Protein AF-A0A6N2HLL3-F1 (afdb_monomer)

Nearest PDB structures (foldseek):
  7dq9-assembly3_C  TM=7.993E-01  e=2.451E-02  Alistipes shahii WAL 8301
  7dq9-assembly4_D  TM=8.027E-01  e=3.017E-02  Alistipes shahii WAL 8301
  5h3h-assembly1_A  TM=7.905E-01  e=4.266E-02  Exiguobacterium antarcticum B7
  3bdi-assembly1_A  TM=8.250E-01  e=1.484E-01  Thermoplasma acidophilum DSM 1728
  4etw-assembly2_C  TM=7.664E-01  e=1.704E-01  Shigella flexneri

Foldseek 3Di:
DVQLPDDQAAEEEQACPAPPDHSVNVVVVQVSGPNYHYDYDPPDYPCCCVVPVVNVVVVRVCVSVVND

Sequence (68 aa):
ERLAANQVPVVAAVYHDDMYVDTGHSLRTAASIRGLRTWVTNEYEHDGLRAGGPRVLDRLLAMVRGEA

Mean predicted aligned error: 2.64 Å

Secondary structure (DSSP, 8-state):
-GGGG--S-EEEEEETT-SSS-HHHHHHHHHTSTTEEEEEESS--TTHHHHHHHHHHHHHHHHHHT--

Structure (mmCIF, N/CA/C/O backbone):
data_AF-A0A6N2HLL3-F1
#
_entry.id   AF-A0A6N2HLL3-F1
#
loop_
_atom_site.group_PDB
_atom_site.id
_atom_site.type_symbol
_atom_site.label_atom_id
_atom_site.label_alt_id
_atom_site.label_comp_id
_atom_site.label_asym_id
_atom_site.label_entity_id
_atom_site.label_seq_id
_atom_site.pdbx_PDB_ins_code
_atom_site.Cartn_x
_atom_site.Cartn_y
_atom_site.Cartn_z
_atom_site.occupancy
_atom_site.B_iso_or_equiv
_atom_site.auth_seq_id
_atom_site.auth_comp_id
_atom_site.auth_asym_id
_atom_site.auth_atom_id
_atom_site.pdbx_PDB_model_num
ATOM 1 N N . GLU A 1 1 ? -2.917 -7.665 16.316 1.00 80.25 1 GLU A N 1
ATOM 2 C CA . GLU A 1 1 ? -4.110 -7.119 17.010 1.00 80.25 1 GLU A CA 1
ATOM 3 C C . GLU A 1 1 ? -4.221 -5.594 16.968 1.00 80.25 1 GLU A C 1
ATOM 5 O O . GLU A 1 1 ? -5.283 -5.103 16.617 1.00 80.25 1 GLU A O 1
ATOM 10 N N . ARG A 1 2 ? -3.161 -4.816 17.250 1.00 95.25 2 ARG A N 1
ATOM 11 C CA . ARG A 1 2 ? -3.249 -3.337 17.290 1.00 95.25 2 ARG A CA 1
ATOM 12 C C . ARG A 1 2 ? -3.845 -2.683 16.032 1.00 95.25 2 ARG A C 1
ATOM 14 O O . ARG A 1 2 ? -4.723 -1.840 16.162 1.00 95.25 2 ARG A O 1
ATOM 21 N N . LEU A 1 3 ? -3.421 -3.092 14.834 1.00 96.25 3 LEU A N 1
ATOM 22 C CA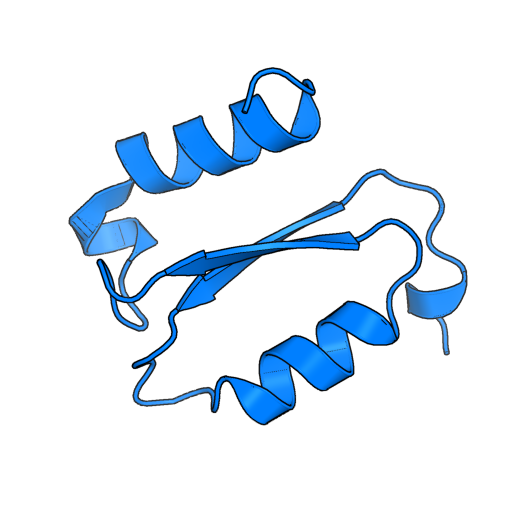 . LEU A 1 3 ? -3.900 -2.502 13.573 1.00 96.25 3 LEU A CA 1
ATOM 23 C C . LEU A 1 3 ? -5.348 -2.884 13.212 1.00 96.25 3 LEU A C 1
ATOM 25 O O . LEU A 1 3 ? -5.997 -2.176 12.446 1.00 96.25 3 LEU A O 1
ATOM 29 N N . ALA A 1 4 ? -5.895 -3.950 13.800 1.00 97.62 4 ALA A N 1
ATOM 30 C CA . ALA A 1 4 ? -7.301 -4.309 13.612 1.00 97.62 4 ALA A CA 1
ATOM 31 C C . ALA A 1 4 ? -8.252 -3.292 14.274 1.00 97.62 4 ALA A C 1
ATOM 33 O O . ALA A 1 4 ? -9.402 -3.163 13.872 1.00 97.62 4 ALA A O 1
ATOM 34 N N . ALA A 1 5 ? -7.770 -2.530 15.261 1.00 97.19 5 ALA A N 1
ATOM 35 C CA . ALA A 1 5 ? -8.510 -1.446 15.907 1.00 97.19 5 ALA A CA 1
ATOM 36 C C . ALA A 1 5 ? -8.213 -0.063 15.294 1.00 97.19 5 ALA A C 1
ATOM 38 O O . ALA A 1 5 ? -8.524 0.961 15.903 1.00 97.19 5 ALA A O 1
ATOM 39 N N . ASN A 1 6 ? -7.592 -0.014 14.111 1.00 97.06 6 ASN A N 1
ATOM 40 C CA . ASN A 1 6 ? -7.266 1.237 13.437 1.00 97.06 6 ASN A CA 1
ATOM 41 C C . ASN A 1 6 ? -8.529 2.079 13.156 1.00 97.06 6 ASN A C 1
ATOM 43 O O . ASN A 1 6 ? -9.568 1.562 12.740 1.00 97.06 6 ASN A O 1
ATOM 47 N N . GLN A 1 7 ? -8.425 3.386 13.402 1.00 96.44 7 GLN A N 1
ATOM 48 C CA . GLN A 1 7 ? -9.501 4.366 13.199 1.00 96.44 7 GLN A CA 1
ATOM 49 C C . GLN A 1 7 ? -9.151 5.411 12.133 1.00 96.44 7 GLN A C 1
ATOM 51 O O . GLN A 1 7 ? -10.018 6.176 11.718 1.00 96.44 7 GLN A O 1
ATOM 56 N N . VAL A 1 8 ? -7.896 5.451 11.682 1.00 95.94 8 VAL A N 1
ATOM 57 C CA . VAL A 1 8 ? -7.437 6.385 10.652 1.00 95.94 8 VAL A CA 1
ATOM 58 C C . VAL A 1 8 ? -7.673 5.755 9.274 1.00 95.94 8 VAL A C 1
ATOM 60 O O . VAL A 1 8 ? -7.401 4.567 9.119 1.00 95.94 8 VAL A O 1
ATOM 63 N N . PRO A 1 9 ? -8.161 6.481 8.256 1.00 95.31 9 PRO A N 1
ATOM 64 C CA . PRO A 1 9 ? -8.241 5.950 6.896 1.00 95.31 9 PRO A CA 1
ATOM 65 C C . PRO A 1 9 ? -6.865 5.511 6.381 1.00 95.31 9 PRO A C 1
ATOM 67 O O . PRO A 1 9 ? -5.890 6.246 6.521 1.00 95.31 9 PRO A O 1
ATOM 70 N N . VAL A 1 10 ? -6.782 4.329 5.766 1.00 97.50 10 VAL A N 1
ATOM 71 C CA . VAL A 1 10 ? -5.523 3.794 5.223 1.00 97.50 10 VAL A CA 1
ATOM 72 C C . VAL A 1 10 ? -5.743 3.303 3.800 1.00 97.50 10 VAL A C 1
ATOM 74 O O . VAL A 1 10 ? -6.767 2.700 3.475 1.00 97.50 10 VAL A O 1
ATOM 77 N N . VAL A 1 11 ? -4.756 3.547 2.946 1.00 98.50 11 VAL A N 1
ATOM 78 C CA . VAL A 1 11 ? -4.657 2.948 1.617 1.00 98.50 11 VAL A CA 1
ATOM 79 C C . VAL A 1 11 ? -3.267 2.347 1.446 1.00 98.50 11 VAL A C 1
ATOM 81 O O . VAL A 1 11 ? -2.314 2.831 2.057 1.00 98.50 11 VAL A O 1
ATOM 84 N N . ALA A 1 12 ? -3.142 1.306 0.632 1.00 98.00 12 ALA A N 1
ATOM 85 C CA . ALA A 1 12 ? -1.861 0.667 0.354 1.00 98.00 12 ALA A CA 1
ATOM 86 C C . ALA A 1 12 ? -1.748 0.279 -1.120 1.00 98.00 12 ALA A C 1
ATOM 88 O O . ALA A 1 12 ? -2.693 -0.266 -1.693 1.00 98.00 12 ALA A O 1
ATOM 89 N N . ALA A 1 13 ? -0.579 0.519 -1.711 1.00 97.88 13 ALA A N 1
ATOM 90 C CA . ALA A 1 13 ? -0.197 -0.126 -2.958 1.00 97.88 13 ALA A CA 1
ATOM 91 C C . ALA A 1 13 ? 0.270 -1.553 -2.644 1.00 97.88 13 ALA A C 1
ATOM 93 O O . ALA A 1 13 ? 1.026 -1.764 -1.695 1.00 97.88 13 ALA A O 1
ATOM 94 N N . VAL A 1 14 ? -0.193 -2.521 -3.428 1.00 98.25 14 VAL A N 1
ATOM 95 C CA . VAL A 1 14 ? 0.272 -3.908 -3.395 1.00 98.25 14 VAL A CA 1
ATOM 96 C C . VAL A 1 14 ? 0.781 -4.231 -4.790 1.00 98.25 14 VAL A C 1
ATOM 98 O O . VAL A 1 14 ? 0.001 -4.298 -5.740 1.00 98.25 14 VAL A O 1
ATOM 101 N N . TYR A 1 15 ? 2.091 -4.395 -4.913 1.00 97.75 15 TYR A N 1
ATOM 102 C CA . TYR A 1 15 ? 2.719 -4.764 -6.172 1.00 97.75 15 TYR A CA 1
ATOM 103 C C . TYR A 1 15 ? 2.572 -6.273 -6.365 1.00 97.75 15 TYR A C 1
ATOM 105 O O . TYR A 1 15 ? 3.043 -7.051 -5.540 1.00 97.75 15 TYR A O 1
ATOM 113 N N . HIS A 1 16 ? 1.852 -6.676 -7.411 1.00 97.88 16 HIS A N 1
ATOM 114 C CA . HIS A 1 16 ? 1.475 -8.067 -7.646 1.00 97.88 16 HIS A CA 1
ATOM 115 C C . HIS A 1 16 ? 2.708 -8.968 -7.824 1.00 97.88 16 HIS A C 1
ATOM 117 O O . HIS A 1 16 ? 2.752 -10.078 -7.291 1.00 97.88 16 HIS A O 1
ATOM 123 N N . ASP A 1 17 ? 3.705 -8.450 -8.540 1.00 96.31 17 ASP A N 1
ATOM 124 C CA . ASP A 1 17 ? 4.927 -9.158 -8.922 1.00 96.31 17 ASP A CA 1
ATOM 125 C C . ASP A 1 17 ? 6.138 -8.697 -8.081 1.00 96.31 17 ASP A C 1
ATOM 127 O O . ASP A 1 17 ? 7.274 -8.695 -8.546 1.00 96.31 17 ASP A O 1
ATOM 131 N N . ASP A 1 18 ? 5.912 -8.278 -6.827 1.00 96.81 18 ASP A N 1
ATOM 132 C CA . ASP A 1 18 ? 6.995 -7.919 -5.902 1.00 96.81 18 ASP A CA 1
ATOM 133 C C . ASP A 1 18 ? 7.891 -9.134 -5.605 1.00 96.81 18 ASP A C 1
ATOM 135 O O . ASP A 1 18 ? 7.448 -10.152 -5.069 1.00 96.81 18 ASP A O 1
ATOM 139 N N . MET A 1 19 ? 9.184 -9.008 -5.915 1.00 96.25 19 MET A N 1
ATOM 140 C CA . MET A 1 19 ? 10.166 -10.076 -5.710 1.00 96.25 19 MET A CA 1
ATOM 141 C C . MET A 1 19 ? 10.452 -10.406 -4.232 1.00 96.25 19 MET A C 1
ATOM 143 O O . MET A 1 19 ? 11.015 -11.461 -3.939 1.00 96.25 19 MET A O 1
ATOM 147 N N . TYR A 1 20 ? 10.115 -9.511 -3.300 1.00 96.75 20 TYR A N 1
ATOM 148 C CA . TYR A 1 20 ? 10.413 -9.644 -1.873 1.00 96.75 20 TYR A CA 1
ATOM 149 C C . TYR A 1 20 ? 9.177 -9.946 -1.031 1.00 96.75 20 TYR A C 1
ATOM 151 O O . TYR A 1 20 ? 9.286 -10.637 -0.015 1.00 96.75 20 TYR A O 1
ATOM 159 N N . VAL A 1 21 ? 8.013 -9.420 -1.416 1.00 96.19 21 VAL A N 1
ATOM 160 C CA . VAL A 1 21 ? 6.781 -9.562 -0.634 1.00 96.19 21 VAL A CA 1
ATOM 161 C C . VAL A 1 21 ? 5.684 -10.198 -1.471 1.00 96.19 21 VAL A C 1
ATOM 163 O O . VAL A 1 21 ? 5.017 -9.538 -2.255 1.00 96.19 21 VAL A O 1
ATOM 166 N N . ASP A 1 22 ? 5.429 -11.481 -1.217 1.00 97.69 22 ASP A N 1
ATOM 167 C CA . ASP A 1 22 ? 4.330 -12.208 -1.850 1.00 97.69 22 ASP A CA 1
ATOM 168 C C . ASP A 1 22 ? 2.982 -11.479 -1.696 1.00 97.69 22 ASP A C 1
ATOM 170 O O . ASP A 1 22 ? 2.555 -11.095 -0.597 1.00 97.69 22 ASP A O 1
ATOM 174 N N . THR A 1 23 ? 2.270 -11.357 -2.812 1.00 98.12 23 THR A N 1
ATOM 175 C CA . THR A 1 23 ? 0.968 -10.689 -2.886 1.00 98.12 23 THR A CA 1
ATOM 176 C C . THR A 1 23 ? -0.062 -11.323 -1.959 1.00 98.12 23 THR A C 1
ATOM 178 O O . THR A 1 23 ? -0.833 -10.613 -1.309 1.00 98.12 23 THR A O 1
ATOM 181 N N . GLY A 1 24 ? -0.057 -12.650 -1.815 1.00 98.25 24 GLY A N 1
ATOM 182 C CA . GLY A 1 24 ? -0.947 -13.348 -0.892 1.00 98.25 24 GLY A CA 1
ATOM 183 C C . GLY A 1 24 ? -0.725 -12.935 0.566 1.00 98.25 24 GLY A C 1
ATOM 184 O O . GLY A 1 24 ? -1.695 -12.690 1.291 1.00 98.25 24 GLY A O 1
ATOM 185 N N . HIS A 1 25 ? 0.531 -12.822 1.005 1.00 98.12 25 HIS A N 1
ATOM 186 C CA . HIS A 1 25 ? 0.880 -12.308 2.335 1.00 98.12 25 HIS A CA 1
ATOM 187 C C . HIS A 1 25 ? 0.430 -10.856 2.534 1.00 98.12 25 HIS A C 1
ATOM 189 O O . HIS A 1 25 ? -0.173 -10.537 3.567 1.00 98.12 25 HIS A O 1
ATOM 195 N N . SER A 1 26 ? 0.663 -9.997 1.541 1.00 98.25 26 SER A N 1
ATOM 196 C CA . SER A 1 26 ? 0.223 -8.598 1.564 1.00 98.25 26 SER A CA 1
ATOM 197 C C . SER A 1 26 ? -1.292 -8.485 1.724 1.00 98.25 26 SER A C 1
ATOM 199 O O . SER A 1 26 ? -1.771 -7.780 2.613 1.00 98.25 26 SER A O 1
ATOM 201 N N . LEU A 1 27 ? -2.062 -9.239 0.935 1.00 98.50 27 LEU A N 1
ATOM 202 C CA . LEU A 1 27 ? -3.525 -9.207 0.972 1.00 98.50 27 LEU A CA 1
ATOM 203 C C . LEU A 1 27 ? -4.101 -9.777 2.275 1.00 98.50 27 LEU A C 1
ATOM 205 O O . LEU A 1 27 ? -5.047 -9.206 2.821 1.00 98.50 27 LEU A O 1
ATOM 209 N N . ARG A 1 28 ? -3.514 -10.848 2.830 1.00 98.31 28 ARG A N 1
ATOM 210 C CA . ARG A 1 28 ? -3.911 -11.362 4.156 1.00 98.31 28 ARG A CA 1
ATOM 211 C C . ARG A 1 28 ? -3.676 -10.332 5.258 1.00 98.31 28 ARG A C 1
ATOM 213 O O . ARG A 1 28 ? -4.523 -10.162 6.133 1.00 98.31 28 ARG A O 1
ATOM 220 N N . THR A 1 29 ? -2.551 -9.624 5.199 1.00 97.12 29 THR A N 1
ATOM 221 C CA . THR A 1 29 ? -2.231 -8.565 6.163 1.00 97.12 29 THR A CA 1
ATOM 222 C C . THR A 1 29 ? -3.191 -7.391 6.011 1.00 97.12 29 THR A C 1
ATOM 224 O O . THR A 1 29 ? -3.783 -6.960 6.999 1.00 97.12 29 THR A O 1
ATOM 227 N N . ALA A 1 30 ? -3.414 -6.931 4.778 1.00 98.06 30 ALA A N 1
ATOM 228 C CA . ALA A 1 30 ? -4.356 -5.869 4.444 1.00 98.06 30 ALA A CA 1
ATOM 229 C C . ALA A 1 30 ? -5.766 -6.151 4.990 1.00 98.06 30 ALA A C 1
ATOM 231 O O . ALA A 1 30 ? -6.352 -5.286 5.637 1.00 98.06 30 ALA A O 1
ATOM 232 N N . ALA A 1 31 ? -6.266 -7.380 4.824 1.00 97.88 31 ALA A N 1
ATOM 233 C CA . ALA A 1 31 ? -7.572 -7.800 5.332 1.00 97.88 31 ALA A CA 1
ATOM 234 C C . ALA A 1 31 ? -7.688 -7.761 6.869 1.00 97.88 31 ALA A C 1
ATOM 236 O O . ALA A 1 31 ? -8.790 -7.651 7.402 1.00 97.88 31 ALA A O 1
ATOM 237 N N . SER A 1 32 ? -6.568 -7.835 7.595 1.00 97.81 32 SER A N 1
ATOM 238 C CA . SER A 1 32 ? -6.555 -7.761 9.063 1.00 97.81 32 SER A CA 1
ATOM 239 C C . SER A 1 32 ? -6.569 -6.328 9.619 1.00 97.81 32 SER A C 1
ATOM 241 O O . SER A 1 32 ? -6.736 -6.140 10.826 1.00 97.81 32 SER A O 1
ATOM 243 N N . ILE A 1 33 ? -6.381 -5.312 8.767 1.00 98.19 33 ILE A N 1
ATOM 244 C CA . ILE A 1 33 ? -6.284 -3.902 9.163 1.00 98.19 33 ILE A CA 1
ATOM 245 C C . ILE A 1 33 ? -7.614 -3.202 8.880 1.00 98.19 33 ILE A C 1
ATOM 247 O O . ILE A 1 33 ? -8.059 -3.095 7.737 1.00 98.19 33 ILE A O 1
ATOM 251 N N . ARG A 1 34 ? -8.250 -2.666 9.926 1.00 97.81 34 ARG A N 1
ATOM 252 C CA . ARG A 1 34 ? -9.540 -1.981 9.784 1.00 97.81 34 ARG A CA 1
ATOM 253 C C . ARG A 1 34 ? -9.400 -0.712 8.947 1.00 97.81 34 ARG A C 1
ATOM 255 O O . ARG A 1 34 ? -8.561 0.143 9.230 1.00 97.81 34 ARG A O 1
ATOM 262 N N . GLY A 1 35 ? -10.271 -0.590 7.945 1.00 95.81 35 GLY A N 1
ATOM 263 C CA . GLY A 1 35 ? -10.368 0.588 7.081 1.00 95.81 35 GLY A CA 1
ATOM 264 C C . GLY A 1 35 ? -9.288 0.689 6.001 1.00 95.81 35 GLY A C 1
ATOM 265 O O . GLY A 1 35 ? -9.243 1.709 5.315 1.00 95.81 35 GLY A O 1
ATOM 266 N N . LEU A 1 36 ? -8.436 -0.331 5.835 1.00 98.25 36 LEU A N 1
ATOM 267 C CA . LEU A 1 36 ? -7.425 -0.353 4.783 1.00 98.25 36 LEU A CA 1
ATOM 268 C C . LEU A 1 36 ? -8.054 -0.720 3.433 1.00 98.25 36 LEU A C 1
ATOM 270 O O . LEU A 1 36 ? -8.756 -1.721 3.313 1.00 98.25 36 LEU A O 1
ATOM 274 N N . ARG A 1 37 ? -7.768 0.083 2.405 1.00 98.12 37 ARG A N 1
ATOM 275 C CA . ARG A 1 37 ? -8.097 -0.215 1.001 1.00 98.12 37 ARG A CA 1
ATOM 276 C C . ARG A 1 37 ? -6.829 -0.449 0.193 1.00 98.12 37 ARG A C 1
ATOM 278 O O . ARG A 1 37 ? -5.864 0.298 0.332 1.00 98.12 37 ARG A O 1
ATOM 285 N N . THR A 1 38 ? -6.823 -1.458 -0.66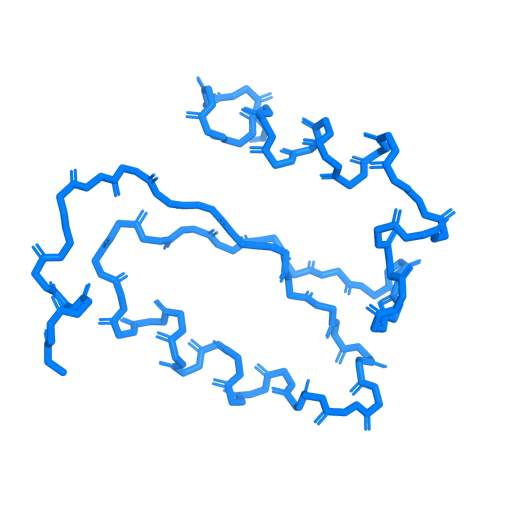5 1.00 98.25 38 THR A N 1
ATOM 286 C CA . THR A 1 38 ? -5.662 -1.778 -1.499 1.00 98.25 38 THR A CA 1
ATOM 287 C C . THR A 1 38 ? -5.851 -1.299 -2.932 1.00 98.25 38 THR A C 1
ATOM 289 O O . THR A 1 38 ? -6.950 -1.337 -3.481 1.00 98.25 38 THR A O 1
ATOM 292 N N . TRP A 1 39 ? -4.755 -0.874 -3.551 1.00 98.12 39 TRP A N 1
ATOM 293 C CA . TRP A 1 39 ? -4.595 -0.846 -4.998 1.00 98.12 39 TRP A CA 1
ATOM 294 C C . TRP A 1 39 ? -3.579 -1.919 -5.367 1.00 98.12 39 TRP A C 1
ATOM 296 O O . TRP A 1 39 ? -2.394 -1.787 -5.066 1.00 98.12 39 TRP A O 1
ATOM 306 N N . VAL A 1 40 ? -4.065 -3.008 -5.960 1.00 98.06 40 VAL A N 1
ATOM 307 C CA . VAL A 1 40 ? -3.218 -4.097 -6.450 1.00 98.06 40 VAL A CA 1
ATOM 308 C C . VAL A 1 40 ? -2.844 -3.789 -7.8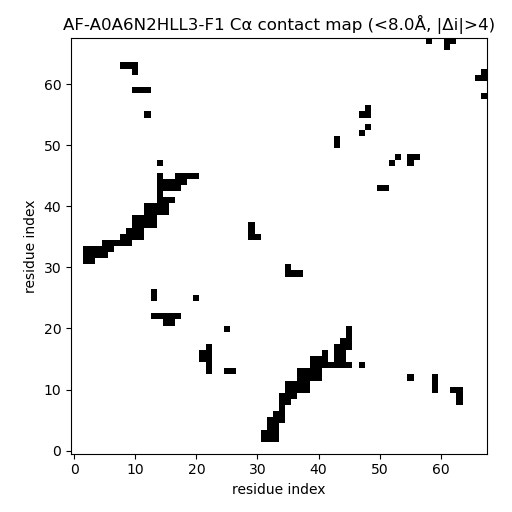94 1.00 98.06 40 VAL A C 1
ATOM 310 O O . VAL A 1 40 ? -3.730 -3.511 -8.702 1.00 98.06 40 VAL A O 1
ATOM 313 N N . THR A 1 41 ? -1.555 -3.812 -8.217 1.00 96.94 41 THR A N 1
ATOM 314 C CA . THR A 1 41 ? -1.065 -3.503 -9.566 1.00 96.94 41 THR A CA 1
ATOM 315 C C . THR A 1 41 ? 0.165 -4.325 -9.918 1.00 96.94 41 THR A C 1
ATOM 317 O O . THR A 1 41 ? 0.987 -4.605 -9.054 1.00 96.94 41 THR A O 1
ATOM 320 N N . ASN A 1 42 ? 0.297 -4.691 -11.188 1.00 96.38 42 ASN A N 1
ATOM 321 C CA . ASN A 1 42 ? 1.496 -5.284 -11.780 1.00 96.38 42 ASN A CA 1
ATOM 322 C C . ASN A 1 42 ? 2.259 -4.285 -12.674 1.00 96.38 42 ASN A C 1
ATOM 324 O O . ASN A 1 42 ? 3.160 -4.670 -13.408 1.00 96.38 42 ASN A O 1
ATOM 328 N N . GLU A 1 43 ? 1.901 -2.995 -12.637 1.00 96.00 43 GLU A N 1
ATOM 329 C CA . GLU A 1 43 ? 2.629 -1.939 -13.361 1.00 96.00 43 GLU A CA 1
ATOM 330 C C . GLU A 1 43 ? 4.020 -1.664 -12.765 1.00 96.00 43 GLU A C 1
ATOM 332 O O . GLU A 1 43 ? 4.846 -1.008 -13.399 1.00 96.00 43 GLU A O 1
ATOM 337 N N . TYR A 1 44 ? 4.256 -2.123 -11.536 1.00 95.56 44 TYR A N 1
ATOM 338 C CA . TYR A 1 44 ? 5.458 -1.868 -10.757 1.00 95.56 44 TYR A CA 1
ATOM 339 C C . TYR A 1 44 ? 5.838 -3.097 -9.936 1.00 95.56 44 TYR A C 1
ATOM 341 O O . TYR A 1 44 ? 4.980 -3.905 -9.581 1.00 95.56 44 TYR A O 1
ATOM 349 N N . GLU A 1 45 ? 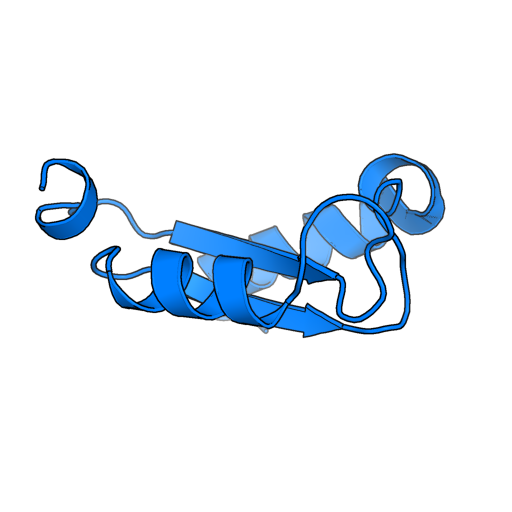7.115 -3.167 -9.575 1.00 94.75 45 GLU A N 1
ATOM 350 C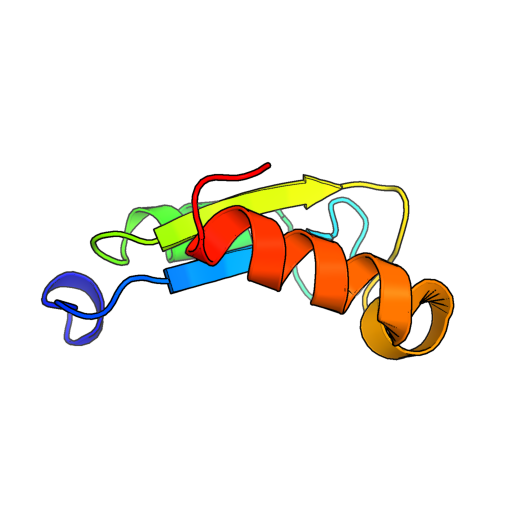 CA . GLU A 1 45 ? 7.648 -4.111 -8.596 1.00 94.75 45 GLU A CA 1
ATOM 351 C C . GLU A 1 45 ? 7.962 -3.377 -7.279 1.00 94.75 45 GLU A C 1
ATOM 353 O 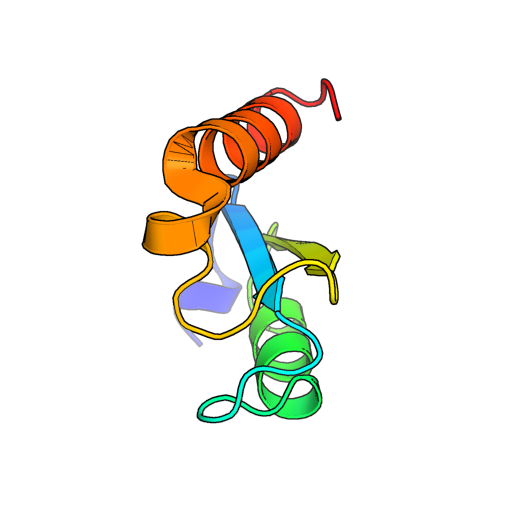O . GLU A 1 45 ? 7.464 -2.278 -7.016 1.00 94.75 45 GLU A O 1
ATOM 358 N N . HIS A 1 46 ? 8.820 -3.968 -6.447 1.00 96.19 46 HIS A N 1
ATOM 359 C CA . HIS A 1 46 ? 9.181 -3.457 -5.126 1.00 96.19 46 HIS A CA 1
ATOM 360 C C . HIS A 1 46 ? 9.625 -1.985 -5.118 1.00 96.19 46 HIS A C 1
ATOM 362 O O . HIS A 1 46 ? 9.345 -1.239 -4.178 1.00 96.19 46 HIS A O 1
ATOM 368 N N . ASP A 1 47 ? 10.301 -1.535 -6.177 1.00 95.44 47 ASP A N 1
ATOM 369 C CA . ASP A 1 47 ? 10.789 -0.165 -6.300 1.00 95.44 47 ASP A CA 1
ATOM 370 C C . ASP A 1 47 ? 9.782 0.797 -6.955 1.00 95.44 47 ASP A C 1
ATOM 372 O O . ASP A 1 47 ? 10.168 1.879 -7.399 1.00 95.44 47 ASP A O 1
ATOM 376 N N . GLY A 1 48 ? 8.483 0.472 -6.952 1.00 94.62 48 GLY A N 1
ATOM 377 C CA . GLY A 1 48 ? 7.425 1.257 -7.597 1.00 94.62 48 GLY A CA 1
ATOM 378 C C . GLY A 1 48 ? 7.381 2.741 -7.217 1.00 94.62 48 GLY A C 1
ATOM 379 O O . GLY A 1 48 ? 7.136 3.588 -8.075 1.00 94.62 48 GLY A O 1
ATOM 380 N N . LEU A 1 49 ? 7.720 3.105 -5.974 1.00 93.75 49 LEU A N 1
ATOM 381 C CA . LEU A 1 49 ? 7.853 4.518 -5.574 1.00 93.75 49 LEU A CA 1
ATOM 382 C C . LEU A 1 49 ? 9.040 5.227 -6.240 1.00 93.75 49 LEU A C 1
ATOM 384 O O . LEU A 1 49 ? 8.996 6.434 -6.454 1.00 93.75 49 LEU A O 1
ATOM 388 N N . ARG A 1 50 ? 10.113 4.508 -6.567 1.00 94.44 50 ARG A N 1
ATOM 389 C CA . ARG A 1 50 ? 11.269 5.062 -7.276 1.00 94.44 50 ARG A CA 1
ATOM 390 C C . ARG A 1 50 ? 11.037 5.072 -8.786 1.00 94.44 50 ARG A C 1
ATOM 392 O O . ARG A 1 50 ? 11.390 6.049 -9.437 1.00 94.44 50 ARG A O 1
ATOM 399 N N . ALA A 1 51 ? 10.419 4.021 -9.322 1.00 93.25 51 ALA A N 1
ATOM 400 C CA . ALA A 1 51 ? 10.133 3.873 -10.747 1.00 93.25 51 ALA A CA 1
ATOM 401 C C . ALA A 1 51 ? 8.983 4.777 -11.230 1.00 93.25 51 ALA A C 1
ATOM 403 O O . ALA A 1 51 ? 9.036 5.327 -12.327 1.00 93.25 51 ALA A O 1
ATOM 404 N N . GLY A 1 52 ? 7.942 4.949 -10.410 1.00 87.06 52 GLY A N 1
ATOM 405 C CA . GLY A 1 52 ? 6.705 5.654 -10.756 1.00 87.06 52 GLY A CA 1
ATOM 406 C C . GLY A 1 52 ? 6.252 6.682 -9.723 1.00 87.06 52 GLY A C 1
ATOM 407 O O . GLY A 1 52 ? 5.065 6.999 -9.692 1.00 87.06 52 GLY A O 1
ATOM 408 N N . GLY A 1 53 ? 7.165 7.189 -8.886 1.00 85.56 53 GLY A N 1
ATOM 409 C CA . GLY A 1 53 ? 6.887 7.964 -7.667 1.00 85.56 53 GLY A CA 1
ATOM 410 C C . GLY A 1 53 ? 5.678 8.896 -7.704 1.00 85.56 53 GLY A C 1
ATOM 411 O O . GLY A 1 53 ? 4.747 8.653 -6.935 1.00 85.56 53 GLY A O 1
ATOM 412 N N . PRO A 1 54 ? 5.633 9.908 -8.593 1.00 92.38 54 PRO A N 1
ATOM 413 C CA . PRO A 1 54 ? 4.487 10.810 -8.680 1.00 92.38 54 PRO A CA 1
ATOM 414 C C . PRO A 1 54 ? 3.169 10.070 -8.943 1.00 92.38 54 PRO A C 1
ATOM 416 O O . PRO A 1 54 ? 2.214 10.257 -8.205 1.00 92.38 54 PRO A O 1
ATOM 419 N N . ARG A 1 55 ? 3.134 9.132 -9.903 1.00 95.75 55 ARG A N 1
ATOM 420 C CA . ARG A 1 55 ? 1.920 8.359 -10.227 1.00 95.75 55 ARG A CA 1
ATOM 421 C C . ARG A 1 55 ? 1.456 7.488 -9.061 1.00 95.75 55 ARG A C 1
ATOM 423 O O . ARG A 1 55 ? 0.259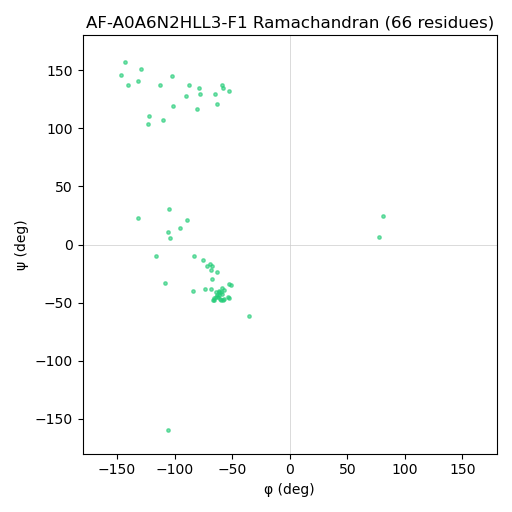 7.432 -8.788 1.00 95.75 55 ARG A O 1
ATOM 430 N N . VAL A 1 56 ? 2.384 6.805 -8.388 1.00 96.88 56 VAL A N 1
ATOM 431 C CA . VAL A 1 56 ? 2.055 5.936 -7.247 1.00 96.88 56 VAL A CA 1
ATOM 432 C C . VAL A 1 56 ? 1.514 6.770 -6.089 1.00 96.88 56 VAL A C 1
ATOM 434 O O . VAL A 1 56 ? 0.461 6.446 -5.541 1.00 96.88 56 VAL A O 1
ATOM 437 N N . LEU A 1 57 ? 2.192 7.866 -5.740 1.00 96.44 57 LEU A N 1
ATOM 438 C CA . LEU A 1 57 ? 1.769 8.731 -4.645 1.00 96.44 57 LEU A CA 1
ATOM 439 C C . LEU A 1 57 ? 0.440 9.434 -4.951 1.00 96.44 57 LEU A C 1
ATOM 441 O O .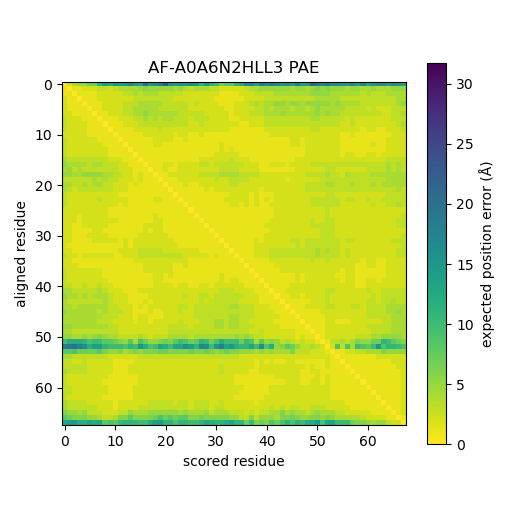 LEU A 1 57 ? -0.459 9.404 -4.112 1.00 96.44 57 LEU A O 1
ATOM 445 N N . ASP A 1 58 ? 0.287 10.005 -6.146 1.00 97.19 58 ASP A N 1
ATOM 446 C CA . ASP A 1 58 ? -0.939 10.685 -6.572 1.00 97.19 58 ASP A CA 1
ATOM 447 C C . ASP A 1 58 ? -2.137 9.734 -6.535 1.00 97.19 58 ASP A C 1
ATOM 449 O O . ASP A 1 58 ? -3.200 10.092 -6.024 1.00 97.19 58 ASP A O 1
ATOM 453 N N . ARG A 1 59 ? -1.961 8.486 -6.993 1.00 97.44 59 ARG A N 1
ATOM 454 C CA . ARG A 1 59 ? -3.007 7.459 -6.921 1.00 97.44 59 ARG A CA 1
ATOM 455 C C . ARG A 1 59 ? -3.414 7.173 -5.478 1.00 97.44 59 ARG A C 1
ATOM 457 O O . ARG A 1 59 ? -4.609 7.151 -5.186 1.00 97.44 59 ARG A O 1
ATOM 464 N N . LEU A 1 60 ? -2.456 6.981 -4.569 1.00 97.75 60 LEU A N 1
ATOM 465 C CA . LEU A 1 60 ? -2.757 6.735 -3.155 1.00 97.75 60 LEU A CA 1
ATOM 466 C C . LEU A 1 60 ? -3.452 7.944 -2.506 1.00 97.75 60 LEU A C 1
ATOM 468 O O . LEU A 1 60 ? -4.424 7.768 -1.771 1.00 97.75 60 LEU A O 1
ATOM 472 N N . LEU A 1 61 ? -3.027 9.171 -2.812 1.00 97.69 61 LEU A N 1
ATOM 473 C CA . LEU A 1 61 ? -3.674 10.387 -2.310 1.00 97.69 61 LEU A CA 1
ATOM 474 C C . LEU A 1 61 ? -5.112 10.531 -2.823 1.00 97.69 61 LEU A C 1
ATOM 476 O O . LEU A 1 61 ? -6.013 10.786 -2.021 1.00 97.69 61 LEU A O 1
ATOM 480 N N . ALA A 1 62 ? -5.347 10.306 -4.117 1.00 98.12 62 ALA A N 1
ATOM 481 C CA . ALA A 1 62 ? -6.687 10.304 -4.700 1.00 98.12 62 ALA A CA 1
ATOM 482 C C . ALA A 1 62 ? -7.577 9.237 -4.040 1.00 98.12 62 ALA A C 1
ATOM 484 O O . ALA A 1 62 ? -8.724 9.507 -3.681 1.00 98.12 62 ALA A O 1
ATOM 485 N N . MET A 1 63 ? -7.037 8.041 -3.770 1.00 98.25 63 MET A N 1
ATOM 486 C CA . MET A 1 63 ? -7.773 7.008 -3.039 1.00 98.25 63 MET A CA 1
ATOM 487 C C . MET A 1 63 ? -8.175 7.485 -1.648 1.00 98.25 63 MET A C 1
ATOM 489 O O . MET A 1 63 ? -9.342 7.324 -1.291 1.00 98.25 63 MET A O 1
ATOM 493 N N . VAL A 1 64 ? -7.264 8.082 -0.868 1.00 97.19 64 VAL A N 1
ATOM 494 C CA . VAL A 1 64 ? -7.579 8.624 0.469 1.00 97.19 64 VAL A CA 1
ATOM 495 C C . VAL A 1 64 ? -8.697 9.664 0.400 1.00 97.19 64 VAL A C 1
ATOM 497 O O . VAL A 1 64 ? -9.579 9.640 1.254 1.00 97.19 64 VAL A O 1
ATOM 500 N N . ARG A 1 65 ? -8.701 10.516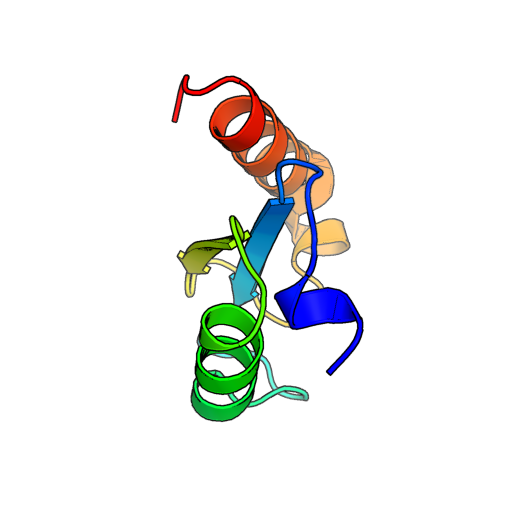 -0.629 1.00 96.75 65 ARG A N 1
ATOM 501 C CA . ARG A 1 65 ? -9.728 11.548 -0.847 1.00 96.75 65 ARG A CA 1
ATOM 502 C C . ARG A 1 65 ? -11.062 11.010 -1.379 1.00 96.75 65 ARG A C 1
ATOM 504 O O . ARG A 1 65 ? -12.056 11.723 -1.323 1.00 96.75 65 ARG A O 1
ATOM 511 N N . GLY A 1 66 ? -11.104 9.761 -1.848 1.00 94.56 66 GLY A N 1
ATOM 512 C CA . GLY A 1 66 ? -12.298 9.169 -2.465 1.00 94.56 66 GLY A CA 1
ATOM 513 C C . GLY A 1 66 ? -12.492 9.563 -3.932 1.00 94.56 66 GLY A C 1
ATOM 514 O O . GLY A 1 66 ? -13.611 9.535 -4.429 1.00 94.56 66 GLY A O 1
ATOM 515 N N . GLU A 1 67 ? -11.409 9.931 -4.613 1.00 94.12 67 GLU A N 1
ATOM 516 C CA . GLU A 1 67 ? -11.387 10.465 -5.983 1.00 94.12 67 GLU A CA 1
ATOM 517 C C . GLU A 1 67 ? -10.913 9.424 -7.024 1.00 94.12 67 GLU A C 1
ATOM 519 O O . GLU A 1 67 ? -10.692 9.768 -8.184 1.00 94.12 67 GLU A O 1
ATOM 524 N N . ALA A 1 68 ? -10.695 8.168 -6.612 1.00 79.44 68 ALA A N 1
ATOM 525 C CA . ALA A 1 68 ? -9.936 7.150 -7.350 1.00 79.44 68 ALA A CA 1
ATOM 526 C C . ALA A 1 68 ? -10.710 5.873 -7.678 1.00 79.44 68 ALA A C 1
ATOM 528 O O . ALA A 1 68 ? -11.624 5.519 -6.900 1.00 79.44 68 ALA A O 1
#

Radius of gyration: 12.24 Å; Cα contacts (8 Å, |Δi|>4): 91; chains: 1; bounding box: 24×25×31 Å

Solvent-accessible surface area (backbone atoms only — not comparable to full-atom values): 4002 Å² total; per-residue (Å²): 115,75,53,47,71,44,84,60,86,42,67,43,82,40,33,56,66,21,90,86,52,56,42,69,61,52,52,57,53,46,73,51,29,37,67,52,46,77,48,78,39,72,92,36,42,80,57,28,63,77,79,40,34,69,62,52,50,51,50,50,52,30,46,75,74,70,74,105

pLDDT: mean 96.03, std 3.61, range [79.44, 98.5]